Protein AF-A0A964A4M5-F1 (afdb_monomer_lite)

Sequence (118 aa):
MKRSLFGFRSILIFVGLYCSNIPFAAGQEVNPFTGDLSYSLPLLNVPSPDGPGVPVSLYYGAGIGVNQPSSEVGLGWSLMAGGAVSRLISGIADDWKQKTVTDTKKQSIQQAFRCLVH

Structure (mmCIF, N/CA/C/O backbone):
data_AF-A0A964A4M5-F1
#
_entry.id   AF-A0A964A4M5-F1
#
loop_
_atom_site.group_PDB
_atom_site.id
_atom_site.type_symbol
_atom_site.label_atom_id
_atom_site.label_alt_id
_atom_site.label_comp_id
_atom_site.label_asym_id
_atom_site.label_entity_id
_atom_site.label_seq_id
_atom_site.pdbx_PDB_ins_code
_atom_site.Cartn_x
_atom_site.Cartn_y
_atom_site.Cartn_z
_atom_site.occupancy
_atom_site.B_iso_or_equiv
_atom_site.auth_seq_id
_atom_site.auth_comp_id
_atom_site.auth_asym_id
_atom_site.auth_atom_id
_atom_site.pdbx_PDB_model_num
ATOM 1 N N . MET A 1 1 ? 41.263 53.021 16.098 1.00 41.69 1 MET A N 1
ATOM 2 C CA . MET A 1 1 ? 39.926 52.744 15.527 1.00 41.69 1 MET A CA 1
ATOM 3 C C . MET A 1 1 ? 39.671 51.239 15.572 1.00 41.69 1 MET A C 1
ATOM 5 O O . MET A 1 1 ? 40.280 50.515 14.803 1.00 41.69 1 MET A O 1
ATOM 9 N N . LYS A 1 2 ? 38.854 50.751 16.514 1.00 52.09 2 LYS A N 1
ATOM 10 C CA . LYS A 1 2 ? 38.451 49.336 16.623 1.00 52.09 2 LYS A CA 1
ATOM 11 C C . LYS A 1 2 ? 36.956 49.270 16.322 1.00 52.09 2 LYS A C 1
ATOM 13 O O . LYS A 1 2 ? 36.158 49.672 17.164 1.00 52.09 2 LYS A O 1
ATOM 18 N N . ARG A 1 3 ? 36.575 48.874 15.107 1.00 48.12 3 ARG A N 1
ATOM 19 C CA . ARG A 1 3 ? 35.166 48.739 14.712 1.00 48.12 3 ARG A CA 1
ATOM 20 C C . ARG A 1 3 ? 34.962 47.445 13.924 1.00 48.12 3 ARG A C 1
ATOM 22 O O . ARG A 1 3 ? 35.488 47.301 12.833 1.00 48.12 3 ARG A O 1
ATOM 29 N N . SER A 1 4 ? 34.145 46.573 14.513 1.00 48.84 4 SER A N 1
ATOM 30 C CA . SER A 1 4 ? 33.292 45.573 13.861 1.00 48.84 4 SER A CA 1
ATOM 31 C C . SER A 1 4 ? 33.960 44.386 13.146 1.00 48.84 4 SER A C 1
ATOM 33 O O . SER A 1 4 ? 34.112 44.375 11.932 1.00 48.84 4 SER A O 1
ATOM 35 N N . LEU A 1 5 ? 34.246 43.318 13.901 1.00 56.38 5 LEU A N 1
ATOM 36 C CA . LEU A 1 5 ? 34.405 41.957 13.361 1.00 56.38 5 LEU A CA 1
ATOM 37 C C . LEU A 1 5 ? 33.605 40.937 14.200 1.00 56.38 5 LEU A C 1
ATOM 39 O O . LEU A 1 5 ? 34.068 39.836 14.471 1.00 56.38 5 LEU A O 1
ATOM 43 N N . PHE A 1 6 ? 32.414 41.328 14.667 1.00 51.94 6 PHE A N 1
ATOM 44 C CA . PHE A 1 6 ? 31.558 40.506 15.542 1.00 51.94 6 PHE A CA 1
ATOM 45 C C . PHE A 1 6 ? 30.249 40.041 14.872 1.00 51.94 6 PHE A C 1
ATOM 47 O O . PHE A 1 6 ? 29.378 39.503 15.541 1.00 51.94 6 PHE A O 1
ATOM 54 N N . GLY A 1 7 ? 30.097 40.235 13.554 1.00 55.81 7 GLY A N 1
ATOM 55 C CA . GLY A 1 7 ? 28.858 39.907 12.826 1.00 55.81 7 GLY A CA 1
ATOM 56 C C . GLY A 1 7 ? 28.908 38.652 11.946 1.00 55.81 7 GLY A C 1
ATOM 57 O O . GLY A 1 7 ? 27.888 38.006 11.747 1.00 55.81 7 GLY A O 1
ATOM 58 N N . PHE A 1 8 ? 30.080 38.259 11.436 1.00 53.31 8 PHE A N 1
ATOM 59 C CA . PHE A 1 8 ? 30.164 37.220 10.393 1.00 53.31 8 PHE A CA 1
ATOM 60 C C . PHE A 1 8 ? 30.396 35.796 10.917 1.00 53.31 8 PHE A C 1
ATOM 62 O O . PHE A 1 8 ? 30.095 34.829 10.224 1.00 53.31 8 PHE A O 1
ATOM 69 N N . ARG A 1 9 ? 30.889 35.638 12.155 1.00 55.38 9 ARG A N 1
ATOM 70 C CA . ARG A 1 9 ? 31.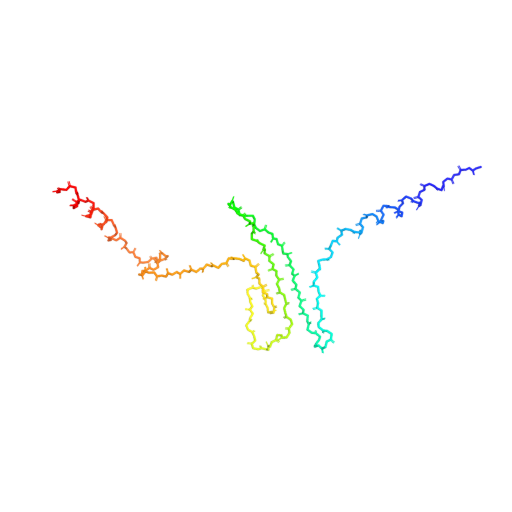100 34.307 12.758 1.00 55.38 9 ARG A CA 1
ATOM 71 C C . ARG A 1 9 ? 29.846 33.722 13.422 1.00 55.38 9 ARG A C 1
ATOM 73 O O . ARG A 1 9 ? 29.844 32.540 13.725 1.00 55.38 9 ARG A O 1
ATOM 80 N N . SER A 1 10 ? 28.788 34.519 13.613 1.00 54.56 10 SER A N 1
ATOM 81 C CA . SER A 1 10 ? 27.528 34.075 14.237 1.00 54.56 10 SER A CA 1
ATOM 82 C C . SER A 1 10 ? 26.548 33.465 13.221 1.00 54.56 10 SER A C 1
ATOM 84 O O . SER A 1 10 ? 25.902 32.460 13.497 1.00 54.56 10 SER A O 1
ATOM 86 N N . ILE A 1 11 ? 26.509 33.983 11.987 1.00 56.31 11 ILE A N 1
ATOM 87 C CA . ILE A 1 11 ? 25.617 33.480 10.924 1.00 56.31 11 ILE A CA 1
ATOM 88 C C . ILE A 1 11 ? 25.994 32.067 10.444 1.00 56.31 11 ILE A C 1
ATOM 90 O O . ILE A 1 11 ? 25.113 31.270 10.134 1.00 56.31 11 ILE A O 1
ATOM 94 N N . LEU A 1 12 ? 27.283 31.709 10.466 1.00 55.06 12 LEU A N 1
ATOM 95 C CA . LEU A 1 12 ? 27.737 30.357 10.111 1.00 55.06 12 LEU A CA 1
ATOM 96 C C . LEU A 1 12 ? 27.386 29.299 11.172 1.00 55.06 12 LEU A C 1
ATOM 98 O O . LEU A 1 12 ? 27.296 28.121 10.843 1.00 55.06 12 LEU A O 1
ATOM 102 N N . ILE A 1 13 ? 27.145 29.703 12.423 1.00 58.09 13 ILE A N 1
ATOM 103 C CA . ILE A 1 13 ? 26.777 28.784 13.512 1.00 58.09 13 ILE A CA 1
ATOM 104 C C . ILE A 1 13 ? 25.262 28.516 13.508 1.00 58.09 13 ILE A C 1
ATOM 106 O O . ILE A 1 13 ? 24.838 27.399 13.792 1.00 58.09 13 ILE A O 1
ATOM 110 N N . PHE A 1 14 ? 24.439 29.493 13.105 1.00 53.34 14 PHE A N 1
ATOM 111 C CA . PHE A 1 14 ? 22.980 29.332 13.046 1.00 53.34 14 PHE A CA 1
ATOM 112 C C . PHE A 1 14 ? 22.475 28.585 11.800 1.00 53.34 14 PHE A C 1
ATOM 114 O O . PHE A 1 14 ? 21.481 27.874 11.899 1.00 53.34 14 PHE A O 1
ATOM 121 N N . VAL A 1 15 ? 23.161 28.664 10.652 1.00 60.62 15 VAL A N 1
ATOM 122 C CA . VAL A 1 15 ? 22.788 27.875 9.454 1.00 60.62 15 VAL A CA 1
ATOM 123 C C . VAL A 1 15 ? 23.227 26.406 9.578 1.00 60.62 15 VAL A C 1
ATOM 125 O O . VAL A 1 15 ? 22.543 25.513 9.083 1.00 60.62 15 VAL A O 1
ATOM 128 N N . GLY A 1 16 ? 24.322 26.127 10.294 1.00 55.09 16 GLY A N 1
ATOM 129 C CA . GLY A 1 16 ? 24.838 24.765 10.488 1.00 55.09 16 GLY A CA 1
ATOM 130 C C . GLY A 1 16 ? 24.029 23.892 11.456 1.00 55.09 16 GLY A C 1
ATOM 131 O O . GLY A 1 16 ? 24.095 22.669 11.358 1.00 55.09 16 GLY A O 1
ATOM 132 N N . LEU A 1 17 ? 23.248 24.489 12.366 1.00 57.62 17 LEU A N 1
ATOM 133 C CA . LEU A 1 17 ? 22.489 23.743 13.381 1.00 57.62 17 LEU A CA 1
ATOM 134 C C . LEU A 1 17 ? 21.068 23.339 12.943 1.00 57.62 17 LEU A C 1
ATOM 136 O O . LEU A 1 17 ? 20.470 22.474 13.575 1.00 57.62 17 LEU A O 1
ATOM 140 N N . TYR A 1 18 ? 20.527 23.929 11.871 1.00 55.88 18 TYR A N 1
ATOM 141 C CA . TYR A 1 18 ? 19.154 23.660 11.412 1.00 55.88 18 TYR A CA 1
ATOM 142 C C . TYR A 1 18 ? 19.044 22.648 10.257 1.00 55.88 18 TYR A C 1
ATOM 144 O O . TYR A 1 18 ? 17.933 22.306 9.867 1.00 55.88 18 TYR A O 1
ATOM 152 N N . CYS A 1 19 ? 20.157 22.126 9.725 1.00 52.78 19 CYS A N 1
ATOM 153 C CA . CYS A 1 19 ? 20.133 21.185 8.590 1.00 52.78 19 CYS A CA 1
ATOM 154 C C . CYS A 1 19 ? 20.437 19.717 8.966 1.00 52.78 19 CYS A C 1
ATOM 156 O O . CYS A 1 19 ? 20.352 18.834 8.121 1.00 52.78 19 CYS A O 1
ATOM 158 N N . SER A 1 20 ? 20.794 19.409 10.217 1.00 56.66 20 SER A N 1
ATOM 159 C CA . SER A 1 20 ? 21.313 18.075 10.573 1.00 56.66 20 SER A CA 1
ATOM 160 C C . SER A 1 20 ? 20.281 17.062 11.081 1.00 56.66 20 SER A C 1
ATOM 162 O O . SER A 1 20 ? 20.658 15.925 11.340 1.00 56.66 20 SER A O 1
ATOM 164 N N . ASN A 1 21 ? 19.001 17.421 11.231 1.00 60.62 21 ASN A N 1
ATOM 165 C CA . ASN A 1 21 ? 18.002 16.522 11.837 1.00 60.62 21 ASN A CA 1
ATOM 166 C C . ASN A 1 21 ? 16.666 16.457 11.087 1.00 60.62 21 ASN A C 1
ATOM 168 O O . ASN A 1 21 ? 15.618 16.266 11.699 1.00 60.62 21 ASN A O 1
ATOM 172 N N . ILE A 1 22 ? 16.692 16.562 9.758 1.00 55.12 22 ILE A N 1
ATOM 173 C CA . ILE A 1 22 ? 15.622 15.952 8.966 1.00 55.12 22 ILE A CA 1
ATOM 174 C C . ILE A 1 22 ? 16.081 14.517 8.714 1.00 55.12 22 ILE A C 1
ATOM 176 O O . ILE A 1 22 ? 17.026 14.335 7.943 1.00 55.12 22 ILE A O 1
ATOM 180 N N . PRO A 1 23 ? 15.493 13.487 9.347 1.00 56.03 23 PRO A N 1
ATOM 181 C CA . PRO A 1 23 ? 15.633 12.149 8.812 1.00 56.03 23 PRO A CA 1
ATOM 182 C C . PRO A 1 23 ? 14.951 12.181 7.442 1.00 56.03 23 PRO A C 1
ATOM 184 O O . PRO A 1 23 ? 13.732 12.062 7.338 1.00 56.03 23 PRO A O 1
ATOM 187 N N . PHE A 1 24 ? 15.725 12.426 6.381 1.00 57.44 24 PHE A N 1
ATOM 188 C CA . PHE A 1 24 ? 15.290 12.082 5.038 1.00 57.44 24 PHE A CA 1
ATOM 189 C C . PHE A 1 24 ? 14.958 10.594 5.100 1.00 57.44 24 PHE A C 1
ATOM 191 O O . PHE A 1 24 ? 15.817 9.785 5.453 1.00 57.44 24 PHE A O 1
ATOM 198 N N . ALA A 1 25 ? 13.676 10.288 4.913 1.00 55.28 25 ALA A N 1
ATOM 199 C CA . ALA A 1 25 ? 13.103 8.976 5.140 1.00 55.28 25 ALA A CA 1
ATOM 200 C C . ALA A 1 25 ? 13.990 7.891 4.516 1.00 55.28 25 ALA A C 1
ATOM 202 O O . ALA A 1 25 ? 14.232 7.873 3.309 1.00 55.28 25 ALA A O 1
ATOM 203 N N . ALA A 1 26 ? 14.505 7.022 5.382 1.00 55.50 26 ALA A N 1
ATOM 204 C CA . ALA A 1 26 ? 15.293 5.864 5.015 1.00 55.50 26 ALA A CA 1
ATOM 205 C C . ALA A 1 26 ? 14.479 4.926 4.109 1.00 55.50 26 ALA A C 1
ATOM 207 O O . ALA A 1 26 ? 13.286 4.728 4.333 1.00 55.50 26 ALA A O 1
ATOM 208 N N . GLY A 1 27 ? 15.154 4.318 3.129 1.00 60.78 27 GLY A N 1
ATOM 209 C CA . GLY A 1 27 ? 14.624 3.196 2.349 1.00 60.78 27 GLY A CA 1
ATOM 210 C C . GLY A 1 27 ? 14.294 3.514 0.892 1.00 60.78 27 GLY A C 1
ATOM 211 O O . GLY A 1 27 ? 13.247 3.098 0.403 1.00 60.78 27 GLY A O 1
ATOM 212 N N . GLN A 1 28 ? 15.152 4.262 0.191 1.00 65.62 28 GLN A N 1
ATOM 213 C CA . GLN A 1 28 ? 15.163 4.229 -1.274 1.00 65.62 28 GLN A CA 1
ATOM 214 C C . GLN A 1 28 ? 16.213 3.211 -1.698 1.00 65.62 28 GLN A C 1
ATOM 216 O O . GLN A 1 28 ? 17.408 3.503 -1.675 1.00 65.62 28 GLN A O 1
ATOM 221 N N . GLU A 1 29 ? 15.767 2.008 -2.040 1.00 76.75 29 GLU A N 1
ATOM 222 C CA . GLU A 1 29 ? 16.645 0.969 -2.559 1.00 76.75 29 GLU A CA 1
ATOM 223 C C . GLU A 1 29 ? 16.351 0.793 -4.044 1.00 76.75 29 GLU A C 1
ATOM 225 O O . GLU A 1 29 ? 15.241 0.441 -4.459 1.00 76.75 29 GLU A O 1
ATOM 230 N N . VAL A 1 30 ? 17.368 1.111 -4.842 1.00 83.75 30 VAL A N 1
ATOM 231 C CA . VAL A 1 30 ? 17.413 0.790 -6.263 1.00 83.75 30 VAL A CA 1
ATOM 232 C C . VAL A 1 30 ? 18.165 -0.520 -6.415 1.00 83.75 30 VAL A C 1
ATOM 234 O O . VAL A 1 30 ? 19.256 -0.681 -5.864 1.00 83.75 30 VAL A O 1
ATOM 237 N N . ASN A 1 31 ? 17.607 -1.463 -7.163 1.00 84.94 31 ASN A N 1
ATOM 238 C CA . ASN A 1 31 ? 18.334 -2.673 -7.508 1.00 84.94 31 ASN A CA 1
ATOM 239 C C . ASN A 1 31 ? 19.400 -2.323 -8.566 1.00 84.94 31 ASN A C 1
ATOM 241 O O . ASN A 1 31 ? 19.034 -1.923 -9.671 1.00 84.94 31 ASN A O 1
ATOM 245 N N . PRO A 1 32 ? 20.707 -2.479 -8.285 1.00 83.81 32 PRO A N 1
ATOM 246 C CA . PRO A 1 32 ? 21.758 -2.074 -9.219 1.00 83.81 32 PRO A CA 1
ATOM 247 C C . PRO A 1 32 ? 21.843 -2.958 -10.471 1.00 83.81 32 PRO A C 1
ATOM 249 O O . PRO A 1 32 ? 22.453 -2.552 -11.456 1.00 83.81 32 PRO A O 1
ATOM 252 N N . PHE A 1 33 ? 21.253 -4.155 -10.449 1.00 85.62 33 PHE A N 1
ATOM 253 C CA . PHE A 1 33 ? 21.284 -5.086 -11.577 1.00 85.62 33 PHE A CA 1
ATOM 254 C C . PHE A 1 33 ? 20.087 -4.920 -12.512 1.00 85.62 33 PHE A C 1
ATOM 256 O O . PHE A 1 33 ? 20.249 -5.038 -13.723 1.00 85.62 33 PHE A O 1
ATOM 263 N N . THR A 1 34 ? 18.897 -4.654 -11.970 1.00 85.50 34 THR A N 1
ATOM 264 C CA . THR A 1 34 ? 17.666 -4.523 -12.769 1.00 85.50 34 THR A CA 1
ATOM 265 C C . THR A 1 34 ? 17.211 -3.077 -12.953 1.00 85.50 34 THR A C 1
ATOM 267 O O . THR A 1 34 ? 16.442 -2.792 -13.864 1.00 85.50 34 THR A O 1
ATOM 270 N N . GLY A 1 35 ? 17.705 -2.149 -12.129 1.00 85.94 35 GLY A N 1
ATOM 271 C CA . GLY A 1 35 ? 17.260 -0.755 -12.108 1.00 85.94 35 GLY A CA 1
ATOM 272 C C . GLY A 1 35 ? 15.901 -0.549 -11.434 1.00 85.94 35 GLY A C 1
ATOM 273 O O . GLY A 1 35 ? 15.365 0.557 -11.482 1.00 85.94 35 GLY A O 1
ATOM 274 N N . ASP A 1 36 ? 15.338 -1.585 -10.807 1.00 88.50 36 ASP A N 1
ATOM 275 C CA . ASP A 1 36 ? 14.026 -1.498 -10.170 1.00 88.50 36 ASP A CA 1
ATOM 276 C C . ASP A 1 36 ? 14.081 -0.649 -8.897 1.00 88.50 36 ASP A C 1
ATOM 278 O O . ASP A 1 36 ? 14.947 -0.835 -8.039 1.00 88.50 36 ASP A O 1
ATOM 282 N N . LEU A 1 37 ? 13.129 0.276 -8.769 1.00 87.94 37 LEU A N 1
ATOM 283 C CA . LEU A 1 37 ? 12.942 1.116 -7.591 1.00 87.94 37 LEU A CA 1
ATOM 284 C C . LEU A 1 37 ? 11.914 0.479 -6.654 1.00 87.94 37 LEU A C 1
ATOM 286 O O . LEU A 1 37 ? 10.796 0.168 -7.074 1.00 87.94 37 LEU A O 1
ATOM 290 N N . SER A 1 38 ? 12.260 0.390 -5.373 1.00 88.62 38 SER A N 1
ATOM 291 C CA . SER A 1 38 ? 11.298 0.141 -4.301 1.00 88.62 38 SER A CA 1
ATOM 292 C C . SER A 1 38 ? 11.357 1.267 -3.271 1.00 88.62 38 SER A C 1
ATOM 294 O O . SER A 1 38 ? 12.441 1.732 -2.909 1.00 88.62 38 SER A O 1
ATOM 296 N N . TYR A 1 39 ? 10.193 1.758 -2.841 1.00 88.00 39 TYR A N 1
ATOM 297 C CA . TYR A 1 39 ? 10.107 2.875 -1.898 1.00 88.00 39 TYR A CA 1
ATOM 298 C C . TYR A 1 39 ? 8.988 2.668 -0.882 1.00 88.00 39 TYR A C 1
ATOM 300 O O . TYR A 1 39 ? 7.861 2.356 -1.257 1.00 88.00 39 TYR A O 1
ATOM 308 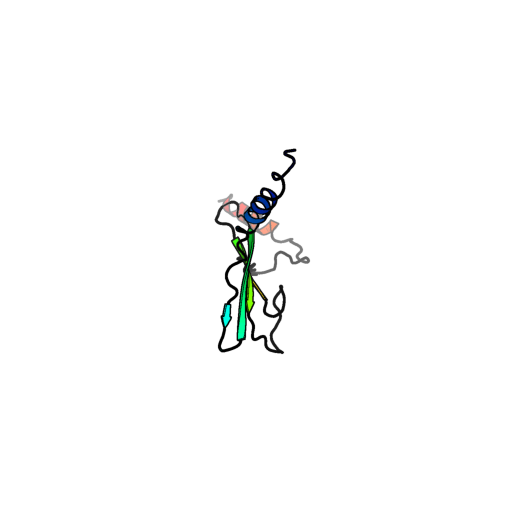N N . SER A 1 40 ? 9.292 2.870 0.401 1.00 89.00 40 SER A N 1
ATOM 309 C CA . SER A 1 40 ? 8.321 2.807 1.495 1.00 89.00 40 SER A CA 1
ATOM 310 C C . SER A 1 40 ? 8.264 4.150 2.216 1.00 89.00 40 SER A C 1
A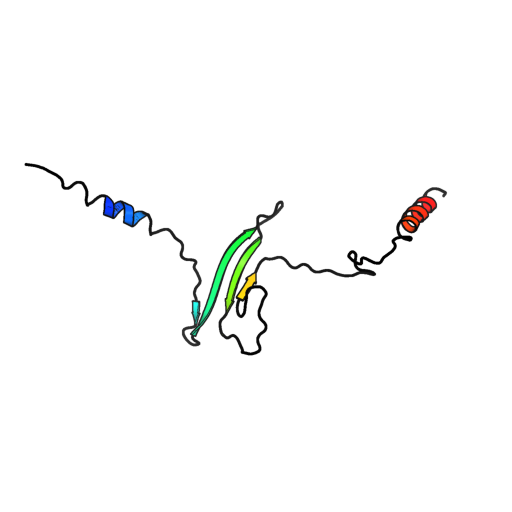TOM 312 O O . SER A 1 40 ? 9.241 4.579 2.826 1.00 89.00 40 SER A O 1
ATOM 314 N N . LEU A 1 41 ? 7.103 4.797 2.177 1.00 87.75 41 LEU A N 1
ATOM 315 C CA . LEU A 1 41 ? 6.852 6.092 2.793 1.00 87.75 41 LEU A CA 1
ATOM 316 C C . LEU A 1 41 ? 5.885 5.936 3.977 1.00 87.75 41 LEU A C 1
ATOM 318 O O . LEU A 1 41 ? 4.701 5.662 3.759 1.00 87.75 41 LEU A O 1
ATOM 322 N N . PRO A 1 42 ? 6.333 6.117 5.231 1.00 89.06 42 PRO A N 1
ATOM 323 C CA . PRO A 1 42 ? 5.415 6.211 6.361 1.00 89.06 42 PRO A CA 1
ATOM 324 C C . PRO A 1 42 ? 4.633 7.528 6.267 1.00 89.06 42 PRO A C 1
ATOM 326 O O . PRO A 1 42 ? 5.233 8.601 6.230 1.00 89.06 42 PRO A O 1
ATOM 329 N N . LEU A 1 43 ? 3.301 7.456 6.211 1.00 87.12 43 LEU A N 1
ATOM 330 C CA . LEU A 1 43 ? 2.443 8.638 6.079 1.00 87.12 43 LEU A CA 1
ATOM 331 C C . LEU A 1 43 ? 2.034 9.173 7.448 1.00 87.12 43 LEU A C 1
ATOM 333 O O . LEU A 1 43 ? 2.274 10.333 7.773 1.00 87.12 43 LEU A O 1
ATOM 337 N N . LEU A 1 44 ? 1.393 8.326 8.247 1.00 88.56 44 LEU A N 1
ATOM 338 C CA . LEU A 1 44 ? 0.879 8.692 9.561 1.00 88.56 44 LEU A CA 1
ATOM 339 C C . LEU A 1 44 ? 0.616 7.442 10.391 1.00 88.56 44 LEU A C 1
ATOM 341 O O . LEU A 1 44 ? 0.536 6.338 9.867 1.00 88.56 44 LEU A O 1
ATOM 345 N N . ASN A 1 45 ? 0.442 7.625 11.692 1.00 88.31 45 ASN A N 1
ATOM 346 C CA . ASN A 1 45 ? -0.015 6.575 12.587 1.00 88.31 45 ASN A CA 1
ATOM 347 C C . ASN A 1 45 ? -1.396 6.963 13.116 1.00 88.31 45 ASN A C 1
ATOM 349 O O . ASN A 1 45 ? -1.520 7.999 13.772 1.00 88.31 45 ASN A O 1
ATOM 353 N N . VAL A 1 46 ? -2.426 6.169 12.818 1.00 86.69 46 VAL A N 1
ATOM 354 C CA . VAL A 1 46 ? -3.781 6.416 13.333 1.00 86.69 46 VAL A CA 1
ATOM 355 C C . VAL A 1 46 ? -3.847 5.878 14.763 1.00 86.69 46 VAL A C 1
ATOM 357 O O . VAL A 1 46 ? -3.717 4.666 14.937 1.00 86.69 46 VAL A O 1
ATOM 360 N N . PRO A 1 47 ? -4.030 6.720 15.798 1.00 87.81 47 PRO A N 1
ATOM 361 C CA . PRO A 1 47 ? -4.141 6.234 17.167 1.00 87.81 47 PRO A CA 1
ATOM 362 C C . PRO A 1 47 ? -5.439 5.436 17.343 1.00 87.81 47 PRO A C 1
ATOM 364 O O . PRO A 1 47 ? -6.505 5.875 16.913 1.00 87.81 47 PRO A O 1
ATOM 367 N N . SER A 1 48 ? -5.345 4.272 17.984 1.00 83.69 48 SER A N 1
ATOM 368 C CA . SER A 1 48 ? -6.509 3.482 18.389 1.00 83.69 48 SER A CA 1
ATOM 369 C C . SER A 1 48 ? -6.847 3.783 19.856 1.00 83.69 48 SER A C 1
ATOM 371 O O . SER A 1 48 ? -5.913 3.923 20.649 1.00 83.69 48 SER A O 1
ATOM 373 N N . PRO A 1 49 ? -8.133 3.879 20.248 1.00 83.25 49 PRO A N 1
ATOM 374 C CA . PRO A 1 49 ? -8.527 4.138 21.637 1.00 83.25 49 PRO A CA 1
ATOM 375 C C . PRO A 1 49 ? -8.007 3.099 22.642 1.00 83.25 49 PRO A C 1
ATOM 377 O O . PRO A 1 49 ? -7.647 3.465 23.756 1.00 83.25 49 PRO A O 1
ATOM 380 N N . ASP A 1 50 ? -7.922 1.829 22.230 1.00 84.56 50 ASP A N 1
ATOM 381 C CA . ASP A 1 50 ? -7.652 0.686 23.117 1.00 84.56 50 ASP A CA 1
ATOM 382 C C . ASP A 1 50 ? -6.387 -0.112 22.729 1.00 84.56 50 ASP A C 1
ATOM 384 O O . ASP A 1 50 ? -6.204 -1.248 23.170 1.00 84.56 50 ASP A O 1
ATOM 388 N N . GLY A 1 51 ? -5.501 0.421 21.875 1.00 79.38 51 GLY A N 1
ATOM 389 C CA . GLY A 1 51 ? -4.371 -0.368 21.369 1.00 79.38 51 GLY A CA 1
ATOM 390 C C . GLY A 1 51 ? -3.283 0.404 20.618 1.00 79.38 51 GLY A C 1
ATOM 391 O O . GLY A 1 51 ? -3.354 1.629 20.496 1.00 79.38 51 GLY A O 1
ATOM 392 N N . PRO A 1 52 ? -2.255 -0.306 20.106 1.00 79.50 52 PRO A N 1
ATOM 393 C CA . PRO A 1 52 ? -1.239 0.306 19.261 1.00 79.50 52 PRO A CA 1
ATOM 394 C C . PRO A 1 52 ? -1.905 0.920 18.026 1.00 79.50 52 PRO A C 1
ATOM 396 O O . PRO A 1 52 ? -2.796 0.322 17.423 1.00 79.50 52 PRO A O 1
ATOM 399 N N . GLY A 1 53 ? -1.491 2.141 17.681 1.00 81.31 53 GLY A N 1
ATOM 400 C CA . GLY A 1 53 ? -1.978 2.810 16.481 1.00 81.31 53 GLY A CA 1
ATOM 401 C C . GLY A 1 53 ? -1.657 2.007 15.222 1.00 81.31 53 GLY A C 1
ATOM 402 O O . GLY A 1 53 ? -0.701 1.229 15.198 1.00 81.31 53 GLY A O 1
ATOM 403 N N . VAL A 1 54 ? -2.473 2.183 14.187 1.00 87.56 54 VAL A N 1
ATOM 404 C CA . VAL A 1 54 ? -2.250 1.540 12.894 1.00 87.56 54 VAL A CA 1
ATOM 405 C C . VAL A 1 54 ? -1.317 2.432 12.074 1.00 87.56 54 VAL A C 1
ATOM 407 O O . VAL A 1 54 ? -1.724 3.543 11.702 1.00 87.56 54 VAL A O 1
ATOM 410 N N . PRO A 1 55 ? -0.080 1.987 11.779 1.00 87.75 55 PRO A N 1
ATOM 411 C CA . PRO A 1 55 ? 0.798 2.734 10.902 1.00 87.75 55 PRO A CA 1
ATOM 412 C C . PRO A 1 55 ? 0.251 2.648 9.480 1.00 87.75 55 PRO A C 1
ATOM 414 O O . PRO A 1 55 ? 0.063 1.565 8.929 1.00 87.75 55 PRO A O 1
ATOM 417 N N . VAL A 1 56 ? -0.002 3.810 8.893 1.00 88.69 56 VAL A N 1
ATOM 418 C CA . VAL A 1 56 ? -0.365 3.958 7.491 1.00 88.69 56 VAL A CA 1
ATOM 419 C C . VAL A 1 56 ? 0.912 4.238 6.715 1.00 88.69 56 VAL A C 1
ATOM 421 O O . VAL A 1 56 ? 1.543 5.286 6.890 1.00 88.69 56 VAL A O 1
ATOM 424 N N . SER A 1 57 ? 1.300 3.301 5.859 1.00 89.81 57 SER A N 1
ATOM 425 C CA . SER A 1 57 ? 2.454 3.438 4.975 1.00 89.81 57 SER A CA 1
ATOM 426 C C . SER A 1 57 ? 2.060 3.235 3.520 1.00 89.81 57 SER A C 1
ATOM 428 O O . SER A 1 57 ? 1.099 2.543 3.188 1.00 89.81 57 SER A O 1
ATOM 430 N N . LEU A 1 58 ? 2.803 3.887 2.638 1.00 89.50 58 LEU A N 1
ATOM 431 C CA . LEU A 1 58 ? 2.620 3.820 1.203 1.00 89.50 58 LEU A CA 1
ATOM 432 C C . LEU A 1 58 ? 3.845 3.149 0.587 1.00 89.50 58 LEU A C 1
ATOM 434 O O . LEU A 1 58 ? 4.974 3.560 0.846 1.00 89.50 58 LEU A O 1
ATOM 438 N N . TYR A 1 59 ? 3.620 2.124 -0.224 1.00 90.31 59 TYR A N 1
ATOM 439 C CA . TYR A 1 59 ? 4.672 1.366 -0.887 1.00 90.31 59 TYR A CA 1
ATOM 440 C C . TYR A 1 59 ? 4.621 1.576 -2.400 1.00 90.31 59 TYR A C 1
ATOM 442 O O . TYR A 1 59 ? 3.538 1.557 -2.982 1.00 90.31 59 TYR A O 1
ATOM 450 N N . TYR A 1 60 ? 5.779 1.738 -3.032 1.00 91.12 60 TYR A N 1
ATOM 451 C CA . TYR A 1 60 ? 5.945 1.758 -4.482 1.00 91.12 60 TYR A CA 1
ATOM 452 C C . TYR A 1 60 ? 6.864 0.629 -4.938 1.00 91.12 60 TYR A C 1
ATOM 454 O O . TYR A 1 60 ? 7.936 0.435 -4.355 1.00 91.12 60 TYR A O 1
ATOM 462 N N . GLY A 1 61 ? 6.471 -0.049 -6.017 1.00 90.44 61 GLY A N 1
ATOM 463 C CA . GLY A 1 61 ? 7.302 -1.014 -6.732 1.00 90.44 61 GLY A CA 1
ATOM 464 C C . GLY A 1 61 ? 7.361 -0.712 -8.230 1.00 90.44 61 GLY A C 1
ATOM 465 O O . GLY A 1 61 ? 6.332 -0.486 -8.871 1.00 90.44 61 GLY A O 1
ATOM 466 N N . ALA A 1 62 ? 8.572 -0.715 -8.786 1.00 86.94 62 ALA A N 1
ATOM 467 C CA . ALA A 1 62 ? 8.810 -0.645 -10.227 1.00 86.94 62 ALA A CA 1
ATOM 468 C C . ALA A 1 62 ? 8.447 -1.966 -10.945 1.00 86.94 62 ALA A C 1
ATOM 470 O O . ALA A 1 62 ? 8.092 -2.958 -10.313 1.00 86.94 62 ALA A O 1
ATOM 471 N N . GLY A 1 63 ? 8.522 -1.977 -12.282 1.00 86.62 63 GLY A N 1
ATOM 472 C CA . GLY A 1 63 ? 8.213 -3.168 -13.091 1.00 86.62 63 GLY A CA 1
ATOM 473 C C . GLY A 1 63 ? 6.736 -3.313 -13.479 1.00 86.62 63 GLY A C 1
ATOM 474 O O . GLY A 1 63 ? 6.235 -4.419 -13.658 1.00 86.62 63 GLY A O 1
ATOM 475 N N . ILE A 1 64 ? 6.025 -2.192 -13.603 1.00 86.88 64 ILE A N 1
ATOM 476 C CA . ILE A 1 64 ? 4.592 -2.148 -13.905 1.00 86.88 64 ILE A CA 1
ATOM 477 C C . ILE A 1 64 ? 4.333 -2.572 -15.360 1.00 86.88 64 ILE A C 1
ATOM 479 O O . ILE A 1 64 ? 4.800 -1.930 -16.303 1.00 86.88 64 ILE A O 1
ATOM 483 N N . GLY A 1 65 ? 3.546 -3.632 -15.545 1.00 88.75 65 GLY A N 1
ATOM 484 C CA . GLY A 1 65 ? 3.118 -4.093 -16.868 1.00 88.75 65 GLY A CA 1
ATOM 485 C C . GLY A 1 65 ? 1.971 -3.261 -17.454 1.00 88.75 65 GLY A C 1
ATOM 486 O O . GLY A 1 65 ? 1.140 -2.727 -16.725 1.00 88.75 65 GLY A O 1
ATOM 487 N N . VAL A 1 66 ? 1.864 -3.213 -18.789 1.00 84.88 66 VAL A N 1
ATOM 488 C CA . VAL A 1 66 ? 0.821 -2.442 -19.510 1.00 84.88 66 VAL A CA 1
ATOM 489 C C . VAL A 1 66 ? -0.606 -2.869 -19.130 1.00 84.88 66 VAL A C 1
ATOM 491 O O . VAL A 1 66 ? -1.521 -2.056 -19.157 1.00 84.88 66 VAL A O 1
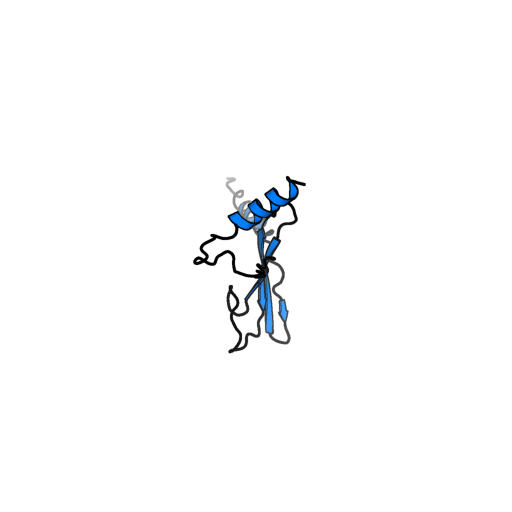ATOM 494 N N . ASN A 1 67 ? -0.798 -4.136 -18.752 1.00 88.81 67 ASN A N 1
ATOM 495 C CA . ASN A 1 67 ? -2.098 -4.697 -18.369 1.00 88.81 67 ASN A CA 1
ATOM 496 C C . ASN A 1 67 ? -2.297 -4.793 -16.841 1.00 88.81 67 ASN A C 1
ATOM 498 O O . ASN A 1 67 ? -3.140 -5.555 -16.370 1.00 88.81 67 ASN A O 1
ATOM 502 N N . GLN A 1 68 ? -1.484 -4.097 -16.042 1.00 86.25 68 GLN A N 1
ATOM 503 C CA . GLN A 1 68 ? -1.603 -4.160 -14.588 1.00 86.25 68 GLN A CA 1
ATOM 504 C C . GLN A 1 68 ? -2.727 -3.231 -14.091 1.00 86.25 68 GLN A C 1
ATOM 506 O O . GLN A 1 68 ? -2.752 -2.055 -14.460 1.00 86.25 68 GLN A O 1
ATOM 511 N N . PRO A 1 69 ? -3.647 -3.715 -13.234 1.00 83.00 69 PRO A N 1
ATOM 512 C CA . PRO A 1 69 ? -4.666 -2.864 -12.632 1.00 83.00 69 PRO A CA 1
ATOM 513 C C . PRO A 1 69 ? -4.046 -1.867 -11.641 1.00 83.00 69 PRO A C 1
ATOM 515 O O . PRO A 1 69 ? -3.105 -2.185 -10.911 1.00 83.00 69 PRO A O 1
ATOM 518 N N . SER A 1 70 ? -4.600 -0.654 -11.605 1.00 85.69 70 SER A N 1
ATOM 519 C CA . SER A 1 70 ? -4.228 0.373 -10.628 1.00 85.69 70 SER A CA 1
ATOM 520 C C . SER A 1 70 ? -4.810 0.049 -9.257 1.00 85.69 70 SER A C 1
ATOM 522 O O . SER A 1 70 ? -5.942 -0.426 -9.162 1.00 85.69 70 SER A O 1
ATOM 524 N N . SER A 1 71 ? -4.069 0.370 -8.197 1.00 87.69 71 SER A N 1
ATOM 525 C CA . SER A 1 71 ? -4.643 0.405 -6.854 1.00 87.69 71 SER A CA 1
ATOM 526 C C . SER A 1 71 ? -5.430 1.703 -6.635 1.00 87.69 71 SER A C 1
ATOM 528 O O . SER A 1 71 ? -5.413 2.611 -7.475 1.00 87.69 71 SER A O 1
ATOM 530 N N . GLU A 1 72 ? -6.073 1.808 -5.472 1.00 84.12 72 GLU A N 1
ATOM 531 C CA . GLU A 1 72 ? -6.800 2.996 -5.000 1.00 84.12 72 GLU A CA 1
ATOM 532 C C . GLU A 1 72 ? -5.924 4.256 -4.899 1.00 84.12 72 GLU A C 1
ATOM 534 O O . GLU A 1 72 ? -6.435 5.372 -4.923 1.00 84.12 72 GLU A O 1
ATOM 539 N N . VAL A 1 73 ? -4.603 4.083 -4.809 1.00 87.50 73 VAL A N 1
ATOM 540 C CA . VAL A 1 73 ? -3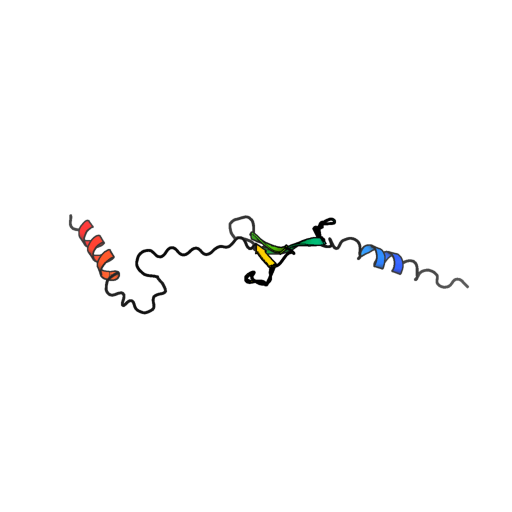.617 5.168 -4.683 1.00 87.50 73 VAL A CA 1
ATOM 541 C C . VAL A 1 73 ? -2.767 5.353 -5.943 1.00 87.50 73 VAL A C 1
ATOM 543 O O . VAL A 1 73 ? -1.880 6.203 -5.970 1.00 87.50 73 VAL A O 1
ATOM 546 N N . GLY A 1 74 ? -3.056 4.594 -7.003 1.00 89.44 74 GLY A N 1
ATOM 547 C CA . GLY A 1 74 ? -2.400 4.703 -8.301 1.00 89.44 74 GLY A CA 1
ATOM 548 C C . GLY A 1 74 ? -1.670 3.435 -8.736 1.00 89.44 74 GLY A C 1
ATOM 549 O O . GLY A 1 74 ? -1.537 2.447 -8.014 1.00 89.44 74 GLY A O 1
ATOM 550 N N . LEU A 1 75 ? -1.187 3.458 -9.972 1.00 91.38 75 LEU A N 1
ATOM 551 C CA . LEU A 1 75 ? -0.496 2.329 -10.574 1.00 91.38 75 LEU A CA 1
ATOM 552 C C . LEU A 1 75 ? 0.897 2.153 -9.950 1.00 91.38 75 LEU A C 1
ATOM 554 O O . LEU A 1 75 ? 1.660 3.111 -9.854 1.00 91.38 75 LEU A O 1
ATOM 558 N N . GLY A 1 76 ? 1.218 0.933 -9.509 1.00 89.94 76 GLY A N 1
ATOM 559 C CA . GLY A 1 76 ? 2.485 0.622 -8.830 1.00 89.94 76 GLY A CA 1
ATOM 560 C C . GLY A 1 76 ? 2.575 1.085 -7.373 1.00 89.94 76 GLY A C 1
ATOM 561 O O . GLY A 1 76 ? 3.555 0.773 -6.701 1.00 89.94 76 GLY A O 1
ATOM 562 N N . TRP A 1 77 ? 1.553 1.781 -6.870 1.00 90.62 77 TRP A N 1
ATOM 563 C CA . TRP A 1 77 ? 1.445 2.197 -5.476 1.00 90.62 77 TRP A CA 1
ATOM 564 C C . TRP A 1 77 ? 0.538 1.245 -4.698 1.00 90.62 77 TRP A C 1
ATOM 566 O O . TRP A 1 77 ? -0.464 0.772 -5.226 1.00 90.62 77 TRP A O 1
ATOM 576 N N . SER A 1 78 ? 0.855 0.979 -3.435 1.00 89.62 78 SER A N 1
ATOM 577 C CA . SER A 1 78 ? 0.027 0.178 -2.532 1.00 89.62 78 SER A CA 1
ATOM 578 C C . SER A 1 78 ? -0.052 0.840 -1.165 1.00 89.62 78 SER A C 1
ATOM 580 O O . SER A 1 78 ? 0.972 1.105 -0.536 1.00 89.62 78 SER A O 1
ATOM 582 N N . LEU A 1 79 ? -1.272 1.086 -0.693 1.00 89.12 79 LEU A N 1
ATOM 583 C CA . LEU A 1 79 ? -1.528 1.647 0.628 1.00 89.12 79 LEU A CA 1
ATOM 584 C C . LEU A 1 79 ? -1.654 0.523 1.659 1.00 89.12 79 LEU A C 1
ATOM 586 O O . LEU A 1 79 ? -2.517 -0.343 1.542 1.00 89.12 79 LEU A O 1
ATOM 590 N N . MET A 1 80 ? -0.817 0.564 2.688 1.00 87.31 80 MET A N 1
ATOM 591 C CA . MET A 1 80 ? -0.881 -0.329 3.838 1.00 87.31 80 MET A CA 1
ATOM 592 C C . MET A 1 80 ? -1.479 0.449 5.005 1.00 87.31 80 MET A C 1
ATOM 594 O O . MET A 1 80 ? -0.788 1.224 5.655 1.00 87.31 80 MET A O 1
ATOM 598 N N . ALA A 1 81 ? -2.779 0.275 5.243 1.00 84.38 81 ALA A N 1
ATOM 599 C CA . ALA A 1 81 ? -3.514 1.007 6.281 1.00 84.38 81 ALA A CA 1
ATOM 600 C C . ALA A 1 81 ? -4.197 0.096 7.316 1.00 84.38 81 ALA A C 1
ATOM 602 O O . ALA A 1 81 ? -5.071 0.553 8.045 1.00 84.38 81 ALA A O 1
ATOM 603 N N . GLY A 1 82 ? -3.840 -1.196 7.369 1.00 74.44 82 GLY A N 1
ATOM 604 C CA . GLY A 1 82 ? -4.287 -2.166 8.386 1.00 74.44 82 GLY A CA 1
ATOM 605 C C . GLY A 1 82 ? -5.799 -2.434 8.478 1.00 74.44 82 GLY A C 1
ATOM 606 O O . GLY A 1 82 ? -6.214 -3.276 9.269 1.00 74.44 82 GLY A O 1
ATOM 607 N N . GLY A 1 83 ? -6.625 -1.751 7.685 1.00 67.69 83 GLY A N 1
ATOM 608 C CA . GLY A 1 83 ? -8.076 -1.889 7.676 1.00 67.69 83 GLY A CA 1
ATOM 609 C C . GLY A 1 83 ? -8.557 -2.682 6.468 1.00 67.69 83 GLY A C 1
ATOM 610 O O . GLY A 1 83 ? -8.308 -2.298 5.330 1.00 67.69 83 GLY A O 1
ATOM 611 N N . ALA A 1 84 ? -9.291 -3.765 6.714 1.00 65.06 84 ALA A N 1
ATOM 612 C CA . ALA A 1 84 ? -10.077 -4.457 5.700 1.00 65.06 84 ALA A CA 1
ATOM 613 C C . ALA A 1 84 ? -11.520 -4.573 6.203 1.00 65.06 84 ALA A C 1
ATOM 615 O O . ALA A 1 84 ? -11.766 -5.126 7.275 1.00 65.06 84 ALA A O 1
ATOM 616 N N . VAL A 1 85 ? -12.485 -4.057 5.439 1.00 66.56 85 VAL A N 1
ATOM 617 C CA . VAL A 1 85 ? -13.912 -4.219 5.749 1.00 66.56 85 VAL A CA 1
ATOM 618 C C . VAL A 1 85 ? -14.407 -5.469 5.032 1.00 66.56 85 VAL A C 1
ATOM 620 O O . VAL A 1 85 ? -14.718 -5.435 3.844 1.00 66.56 85 VAL A O 1
ATOM 623 N N . SER A 1 86 ? -14.473 -6.590 5.748 1.00 72.56 86 SER A N 1
ATOM 624 C CA . SER A 1 86 ? -15.109 -7.805 5.235 1.00 72.56 86 SER A CA 1
ATOM 625 C C . SER A 1 86 ? -16.567 -7.849 5.691 1.00 72.56 86 SER A C 1
ATOM 627 O O . SER A 1 86 ? -16.870 -7.870 6.882 1.00 72.56 86 SER A O 1
ATOM 629 N N . ARG A 1 87 ? -17.500 -7.825 4.734 1.00 70.44 87 ARG A N 1
ATOM 630 C CA . ARG A 1 87 ? -18.929 -8.020 5.001 1.00 70.44 87 ARG A CA 1
ATOM 631 C C . ARG A 1 87 ? -19.300 -9.453 4.640 1.00 70.44 87 ARG A C 1
ATOM 633 O O . ARG A 1 87 ? -19.253 -9.817 3.470 1.00 70.44 87 ARG A O 1
ATOM 640 N N . LEU A 1 88 ? -19.734 -10.236 5.625 1.00 76.44 88 LEU A N 1
ATOM 641 C CA . LEU A 1 88 ? -20.422 -11.502 5.377 1.00 76.44 88 LEU A CA 1
ATOM 642 C C . LEU A 1 88 ? -21.930 -11.254 5.400 1.00 76.44 88 LEU A C 1
ATOM 644 O O . LEU A 1 88 ? -22.480 -10.814 6.407 1.00 76.44 88 LEU A O 1
ATOM 648 N N . ILE A 1 89 ? -22.604 -11.506 4.281 1.00 70.88 89 ILE A N 1
ATOM 649 C CA . ILE A 1 89 ? -24.062 -11.389 4.198 1.00 70.88 89 ILE A CA 1
ATOM 650 C C . ILE A 1 89 ? -24.660 -12.733 4.617 1.00 70.88 89 ILE A C 1
ATOM 652 O O . ILE A 1 89 ? -24.465 -13.731 3.929 1.00 70.88 89 ILE A O 1
ATOM 656 N N . SER A 1 90 ? -25.404 -12.757 5.724 1.00 71.12 90 SER A N 1
ATOM 657 C CA . SER A 1 90 ? -26.224 -13.909 6.117 1.00 71.12 90 SER A CA 1
ATOM 658 C C . SER A 1 90 ? -27.702 -13.552 5.980 1.00 71.12 90 SER A C 1
ATOM 660 O O . SER A 1 90 ? -28.221 -12.713 6.714 1.00 71.12 90 SER A O 1
ATOM 662 N N . GLY A 1 91 ? -28.385 -14.147 5.003 1.00 76.56 91 GLY A N 1
ATOM 663 C CA . GLY A 1 91 ? -29.785 -13.844 4.708 1.00 76.56 91 GLY A CA 1
ATOM 664 C C . GLY A 1 91 ? -29.919 -12.617 3.814 1.00 76.56 91 GLY A C 1
ATOM 665 O O . GLY A 1 91 ? -29.612 -12.693 2.627 1.00 76.56 91 GLY A O 1
ATOM 666 N N . ILE A 1 92 ? -30.393 -11.490 4.351 1.00 73.12 92 ILE A N 1
ATOM 667 C CA . ILE A 1 92 ? -30.542 -10.273 3.549 1.00 73.12 92 ILE A CA 1
ATOM 668 C C . ILE A 1 92 ? -29.674 -9.147 4.100 1.00 73.12 92 ILE A C 1
ATOM 670 O O . ILE A 1 92 ? -29.646 -8.921 5.304 1.00 73.12 92 ILE A O 1
ATOM 674 N N . ALA A 1 93 ? -29.024 -8.415 3.195 1.00 72.50 93 ALA A N 1
ATOM 675 C CA . ALA A 1 93 ? -28.192 -7.269 3.529 1.00 72.50 93 ALA A CA 1
ATOM 676 C C . ALA A 1 93 ? -28.964 -6.216 4.347 1.00 72.50 93 ALA A C 1
ATOM 678 O O . ALA A 1 93 ? -30.123 -5.912 4.047 1.00 72.50 93 ALA A O 1
ATOM 679 N N . ASP A 1 94 ? -28.289 -5.669 5.359 1.00 70.12 94 ASP A N 1
ATOM 680 C CA . ASP A 1 94 ? -28.825 -4.677 6.300 1.00 70.12 94 ASP A CA 1
ATOM 681 C C . ASP A 1 94 ? -29.177 -3.346 5.601 1.00 70.12 94 ASP A C 1
ATOM 683 O O . ASP A 1 94 ? -30.223 -2.758 5.851 1.00 70.12 94 ASP A O 1
ATOM 687 N N . ASP A 1 95 ? -28.400 -2.953 4.583 1.00 74.38 95 ASP A N 1
ATOM 688 C CA . ASP A 1 95 ? -28.630 -1.733 3.786 1.00 74.38 95 ASP A CA 1
ATOM 689 C C . ASP A 1 95 ? -29.742 -1.865 2.721 1.00 74.38 95 ASP A C 1
ATOM 691 O O . ASP A 1 95 ? -29.934 -0.975 1.884 1.00 74.38 95 ASP A O 1
ATOM 695 N N . TRP A 1 96 ? -30.466 -2.988 2.682 1.00 74.81 96 TRP A N 1
ATOM 696 C CA . TRP A 1 96 ? -31.490 -3.232 1.666 1.00 74.81 96 TRP A CA 1
ATOM 697 C C . TRP A 1 96 ? -32.735 -2.360 1.905 1.00 74.81 96 TRP A C 1
ATOM 699 O O . TRP A 1 96 ? -33.609 -2.691 2.708 1.00 74.81 96 TRP A O 1
ATOM 709 N N . LYS A 1 97 ? -32.850 -1.264 1.142 1.00 68.31 97 LYS A N 1
ATOM 710 C CA . LYS A 1 97 ? -33.905 -0.233 1.259 1.00 68.31 97 LYS A CA 1
ATOM 711 C C . LYS A 1 97 ? -35.335 -0.681 0.908 1.00 68.31 97 LYS A C 1
ATOM 713 O O . LYS A 1 97 ? -36.253 0.130 0.986 1.00 68.31 97 LYS A O 1
ATOM 718 N N . GLN A 1 98 ? -35.558 -1.944 0.544 1.00 62.06 98 GLN A N 1
ATOM 719 C CA . GLN A 1 98 ? -36.898 -2.496 0.307 1.00 62.06 98 GLN A CA 1
ATOM 720 C C . GLN A 1 98 ? -37.126 -3.779 1.095 1.00 62.06 98 GLN A C 1
ATOM 722 O O . GLN A 1 98 ? -37.360 -4.853 0.538 1.00 62.06 98 GLN A O 1
ATOM 727 N N . LYS A 1 99 ? -37.053 -3.670 2.420 1.00 54.12 99 LYS A N 1
ATOM 728 C CA . LYS A 1 99 ? -37.654 -4.674 3.283 1.00 54.12 99 LYS A CA 1
ATOM 729 C C . LYS A 1 99 ? -38.610 -4.008 4.248 1.00 54.12 99 LYS A C 1
ATOM 731 O O . LYS A 1 99 ? -38.202 -3.386 5.221 1.00 54.12 99 LYS A O 1
ATOM 736 N N . THR A 1 100 ? -39.896 -4.140 3.954 1.00 53.97 100 THR A N 1
ATOM 737 C CA . THR A 1 100 ? -40.956 -3.884 4.919 1.00 53.97 100 THR A CA 1
ATOM 738 C C . THR A 1 100 ? -40.739 -4.874 6.055 1.00 53.97 100 THR A C 1
ATOM 740 O O . THR A 1 100 ? -41.026 -6.063 5.934 1.00 53.97 100 THR A O 1
ATOM 743 N N . VAL A 1 101 ? -40.121 -4.401 7.135 1.00 58.38 101 VAL A N 1
ATOM 744 C CA . VAL A 1 101 ? -39.939 -5.151 8.376 1.00 58.38 101 VAL A CA 1
ATOM 745 C C . VAL A 1 101 ? -41.300 -5.246 9.060 1.00 58.38 101 VAL A C 1
ATOM 747 O O . VAL A 1 101 ? -41.597 -4.543 10.019 1.00 58.38 101 VAL A O 1
ATOM 750 N N . THR A 1 102 ? -42.170 -6.099 8.535 1.00 52.75 102 THR A N 1
ATOM 751 C CA . THR A 1 102 ? -43.404 -6.497 9.219 1.00 52.75 102 THR A CA 1
ATOM 752 C C . THR A 1 102 ? -43.239 -7.792 10.011 1.00 52.75 102 THR A C 1
ATOM 754 O O . THR A 1 102 ? -44.176 -8.176 10.703 1.00 52.75 102 THR A O 1
ATOM 757 N N . ASP A 1 103 ? -42.054 -8.423 9.996 1.00 54.41 103 ASP A N 1
ATOM 758 C CA . ASP A 1 103 ? -41.853 -9.739 10.627 1.00 54.41 103 ASP A CA 1
ATOM 759 C C . ASP A 1 103 ? -40.839 -9.808 11.783 1.00 54.41 103 ASP A C 1
ATOM 761 O O . ASP A 1 103 ? -40.815 -10.796 12.512 1.00 54.41 103 ASP A O 1
ATOM 765 N N . THR A 1 104 ? -40.051 -8.765 12.068 1.00 54.72 104 THR A N 1
ATOM 766 C CA . THR A 1 104 ? -39.060 -8.860 13.166 1.00 54.72 104 THR A CA 1
ATOM 767 C C . THR A 1 104 ? -39.623 -8.461 14.533 1.00 54.72 104 THR A C 1
ATOM 769 O O . THR A 1 104 ? -39.135 -8.927 15.559 1.00 54.72 104 THR A O 1
ATOM 772 N N . LYS A 1 105 ? -40.711 -7.673 14.584 1.00 49.72 105 LYS A N 1
ATOM 773 C CA . LYS A 1 105 ? -41.399 -7.373 15.858 1.00 49.72 105 LYS A CA 1
ATOM 774 C C . LYS A 1 105 ? -42.287 -8.534 16.330 1.00 49.72 105 LYS A C 1
ATOM 776 O O . LYS A 1 105 ? -42.599 -8.622 17.514 1.00 49.72 105 LYS A O 1
ATOM 781 N N . LYS A 1 106 ? -42.686 -9.445 15.433 1.00 51.97 106 LYS A N 1
ATOM 782 C CA . LYS A 1 106 ? -43.501 -10.615 15.795 1.00 51.97 106 LYS A CA 1
ATOM 783 C C . LYS A 1 106 ? -42.658 -11.757 16.360 1.00 51.97 106 LYS 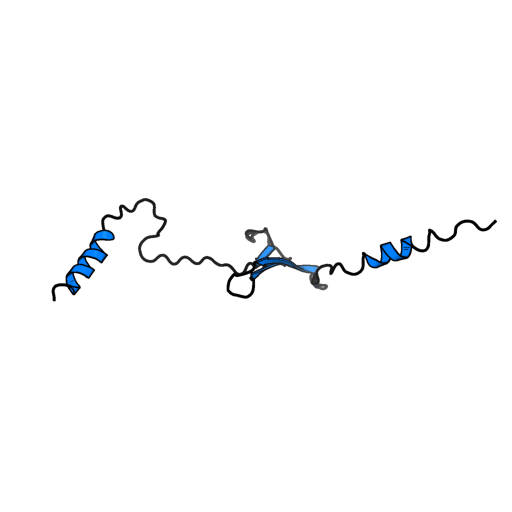A C 1
ATOM 785 O O . LYS A 1 106 ? -43.115 -12.417 17.285 1.00 51.97 106 LYS A O 1
ATOM 790 N N . GLN A 1 107 ? -41.432 -11.957 15.877 1.00 56.44 107 GLN A N 1
ATOM 791 C CA . GLN A 1 107 ? -40.613 -13.098 16.300 1.00 56.44 107 GLN A CA 1
ATOM 792 C C . GLN A 1 107 ? -40.073 -12.971 17.735 1.00 56.44 107 GLN A C 1
ATOM 794 O O . GLN A 1 107 ? -40.233 -13.909 18.508 1.00 56.44 107 GLN A O 1
ATOM 799 N N . SER A 1 108 ? -39.551 -11.815 18.164 1.00 52.41 108 SER A N 1
ATOM 800 C CA . SER A 1 108 ? -39.038 -11.682 19.544 1.00 52.41 108 SER A CA 1
ATOM 801 C C . SER A 1 108 ? -40.146 -11.638 20.602 1.00 52.41 108 SER A C 1
ATOM 803 O O . SER A 1 108 ? -40.003 -12.209 21.681 1.00 52.41 108 SER A O 1
ATOM 805 N N . ILE A 1 109 ? -41.285 -11.018 20.281 1.00 59.38 109 ILE A N 1
ATOM 806 C CA . ILE A 1 109 ? -42.409 -10.884 21.211 1.00 59.38 109 ILE A CA 1
ATOM 807 C C . ILE A 1 109 ? -43.130 -12.232 21.383 1.00 59.38 109 ILE A C 1
ATOM 809 O O . ILE A 1 109 ? -43.429 -12.621 22.507 1.00 59.38 109 ILE A O 1
ATOM 813 N N . GLN A 1 110 ? -43.353 -13.007 20.315 1.00 58.34 110 GLN A N 1
ATOM 814 C CA . GLN A 1 110 ? -44.026 -14.315 20.416 1.00 58.34 110 GLN A CA 1
ATOM 815 C C . GLN A 1 110 ? -43.167 -15.387 21.112 1.00 58.34 110 GLN A C 1
ATOM 817 O O . GLN A 1 110 ? -43.717 -16.260 21.785 1.00 58.34 110 GLN A O 1
ATOM 822 N N . GLN A 1 111 ? -41.835 -15.323 20.999 1.00 61.09 111 GLN A N 1
ATOM 823 C CA . GLN A 1 111 ? -40.939 -16.236 21.722 1.00 61.09 111 GLN A CA 1
ATOM 824 C C . GLN A 1 111 ? -40.780 -15.863 23.201 1.00 61.09 111 GLN A C 1
ATOM 826 O O . GLN A 1 111 ? -40.747 -16.763 24.039 1.00 61.09 111 GLN A O 1
ATOM 831 N N . ALA A 1 112 ? -40.787 -14.570 23.543 1.00 56.66 112 ALA A N 1
ATOM 832 C CA . ALA A 1 112 ? -40.782 -14.118 24.935 1.00 56.66 112 ALA A CA 1
ATOM 833 C C . ALA A 1 112 ? -42.075 -14.497 25.686 1.00 56.66 112 ALA A C 1
ATOM 835 O O . ALA A 1 112 ? -42.015 -14.921 26.837 1.00 56.66 112 ALA A O 1
ATOM 836 N N . PHE A 1 113 ? -43.240 -14.435 25.027 1.00 57.56 113 PHE A N 1
ATOM 837 C CA . PHE A 1 113 ? -44.517 -14.838 25.637 1.00 57.56 113 PHE A CA 1
ATOM 838 C C . PHE A 1 113 ? -44.698 -16.360 25.787 1.00 57.56 113 PHE A C 1
ATOM 840 O O . PHE A 1 113 ? -45.504 -16.785 26.611 1.00 57.56 113 PHE A O 1
ATOM 847 N N . ARG A 1 114 ? -43.948 -17.200 25.054 1.00 63.41 114 ARG A N 1
ATOM 848 C CA . ARG A 1 114 ? -43.993 -18.667 25.235 1.00 63.41 114 ARG A CA 1
ATOM 849 C C . ARG A 1 114 ? -43.249 -19.163 26.471 1.00 63.41 114 ARG A C 1
ATOM 851 O O . ARG A 1 114 ? -43.609 -20.215 26.980 1.00 63.41 114 ARG A O 1
ATOM 858 N N . CYS A 1 115 ? -42.232 -18.440 26.938 1.00 56.09 115 CYS A N 1
ATOM 859 C CA . CYS A 1 115 ? -41.429 -18.862 28.090 1.00 56.09 115 CYS A CA 1
ATOM 860 C C . CYS A 1 115 ? -41.992 -18.380 29.438 1.00 56.09 115 CYS A C 1
ATOM 862 O O . CYS A 1 115 ? -41.441 -18.727 30.472 1.00 56.09 115 CYS A O 1
ATOM 864 N N . LEU A 1 116 ? -43.043 -17.550 29.429 1.00 58.09 116 LEU A N 1
ATOM 865 C CA . LEU A 1 116 ? -43.575 -16.879 30.624 1.00 58.09 116 LEU A CA 1
ATOM 866 C C . LEU A 1 116 ? -44.943 -17.432 31.073 1.00 58.09 116 LEU A C 1
ATOM 868 O O . LEU A 1 116 ? -45.489 -16.976 32.069 1.00 58.09 116 LEU A O 1
ATOM 872 N N . VAL A 1 117 ? -45.512 -18.400 30.341 1.00 61.34 117 VAL A N 1
ATOM 873 C CA . VAL A 1 117 ? -46.831 -19.010 30.631 1.00 61.34 117 VAL A CA 1
ATOM 874 C C . VAL A 1 117 ? -46.723 -20.527 30.890 1.00 61.34 117 VAL A C 1
ATOM 876 O O . VAL A 1 117 ? -47.728 -21.230 30.878 1.00 61.34 117 VAL A O 1
ATOM 879 N N . HIS A 1 118 ? -45.524 -21.051 31.138 1.00 49.72 118 HIS A N 1
ATOM 880 C CA . HIS A 1 118 ? -45.254 -22.375 31.726 1.00 49.72 118 HIS A CA 1
ATOM 881 C C . HIS A 1 118 ? -44.096 -22.233 32.716 1.00 49.72 118 HIS A C 1
ATOM 883 O O . HIS A 1 118 ? -44.016 -23.079 33.630 1.00 49.72 118 HIS A O 1
#

Radius of gyration: 30.83 Å; chains: 1; bounding box: 87×75×51 Å

Secondary structure (DSSP, 8-state):
-----SSHHHHHHHHHSSSS-----S-EEE-TTT--EEEEEEEEEEEETTEEEEEEEEEEES---TTPPPBTTBTTEEEE-S---PPP--SS-TT-S-----SHHHHHHHHHHHSS--

Foldseek 3Di:
DDDDPPPPVVVVVVVVVPPPPDPPDDDFDQDPVPRKTKDKAFDDFADDPPDGTFTKIKIATPDFDPPDDADPVGGRIDIRRPDDDDDDDDPDDPPPPPDPPPDPVVVVVVVVVVVPPD

pLDDT: mean 71.81, std 14.88, range [41.69, 91.38]